Protein AF-A0A6G6JXR8-F1 (afdb_monomer)

Radius of gyration: 21.3 Å; Cα contacts (8 Å, |Δi|>4): 130; chains: 1; bounding box: 44×33×62 Å

pLDDT: mean 72.02, std 13.19, range [33.56, 89.06]

Secondary structure (DSSP, 8-state):
-HHHHHHHTT----HHHHHHHHHHHHHHHHHHHHHHHHT-TT--HHHHHHHHTTTS-HHHHHHHHHHHHHHHHHHHHHHHHHTT------SS--HHHHHHHHHHHHHHHHHHHHHHHHHHH-GGGGS-EE-TTS-EE-TT-SB-TTT--B---------

Solvent-accessible surface area (backbone atoms only — not comparable to full-atom values): 9378 Å² total; per-residue (Å²): 122,69,71,64,58,43,65,75,66,73,57,86,65,85,51,69,61,58,54,51,53,54,54,57,54,41,56,68,52,44,51,60,33,52,52,56,59,70,47,39,64,80,59,56,82,88,44,42,64,55,59,36,42,62,48,42,56,70,69,58,56,51,47,50,52,52,46,50,52,50,32,52,52,38,45,52,50,44,50,63,60,50,76,74,55,79,83,74,92,54,102,65,78,55,72,61,54,56,51,36,54,53,42,50,53,50,43,54,52,50,51,29,50,40,36,50,50,8,46,74,70,34,50,69,59,51,44,84,37,62,47,99,89,67,48,80,30,42,59,85,51,57,46,33,89,85,77,62,51,67,55,78,77,78,79,73,88,78,134

Foldseek 3Di:
DVVVVVVVVPDDDPLPVVLVVLVVVLVVLVVVLVVQLVLQPPDDPVCSLVLLQVLPDPVLVVVLVVLVVVLVVLVVVCCVVVVPDDDPPDVDDDPSVSVSSVSVSVSSVSSSCSSVSSCVRPVLQSDFDADPVGDTAHSPDQARPPPRHGPPPPDPPDD

Sequence (159 aa):
MTAHGMALAGLALPSGKFVWALHIGIFVVWLPTVIALNSMPHVNRNDIWKVAFAGCPTWMRRGFYILCGYAVLNFVFVFATTAGERKRSTGDAPPSVVRGFSGHWMIFYAAAFCTLYSRVRAPHLYVERRCPLGHTAAPTARFCSECGHEFSMAHSEGE

Structure (mmCIF, N/CA/C/O backbone):
data_AF-A0A6G6JXR8-F1
#
_entry.id   AF-A0A6G6JXR8-F1
#
loop_
_atom_site.group_PDB
_atom_site.id
_atom_site.type_symbol
_atom_site.label_atom_id
_atom_site.label_alt_id
_atom_site.label_comp_id
_atom_site.label_asym_id
_atom_site.label_entity_id
_atom_site.label_seq_id
_atom_site.pdbx_PDB_ins_code
_atom_site.Cartn_x
_atom_site.Cartn_y
_atom_site.Cartn_z
_atom_site.occupancy
_atom_site.B_iso_or_equiv
_atom_site.auth_seq_id
_atom_site.auth_comp_id
_atom_site.auth_asym_id
_atom_site.auth_atom_id
_atom_site.pdbx_PDB_model_num
ATOM 1 N N . MET A 1 1 ? 9.761 -18.373 -10.477 1.00 46.06 1 MET A N 1
ATOM 2 C CA . MET A 1 1 ? 11.219 -18.599 -10.319 1.00 46.06 1 MET A CA 1
ATOM 3 C C . MET A 1 1 ? 11.985 -18.653 -11.646 1.00 46.06 1 MET A C 1
ATOM 5 O O . MET A 1 1 ? 13.149 -18.287 -11.656 1.00 46.06 1 MET A O 1
ATOM 9 N N . THR A 1 2 ? 11.360 -18.994 -12.776 1.00 50.50 2 THR A N 1
ATOM 10 C CA . THR A 1 2 ? 12.000 -19.039 -14.109 1.00 50.50 2 THR A CA 1
ATOM 11 C C . THR A 1 2 ? 12.315 -17.664 -14.726 1.00 50.50 2 THR A C 1
ATOM 13 O O . THR A 1 2 ? 13.333 -17.512 -15.395 1.00 50.50 2 THR A O 1
ATOM 16 N N . ALA A 1 3 ? 11.512 -16.631 -14.444 1.00 49.12 3 ALA A N 1
ATOM 17 C CA . ALA A 1 3 ? 11.698 -15.287 -15.012 1.00 49.12 3 ALA A CA 1
ATOM 18 C C . ALA A 1 3 ? 12.979 -14.566 -14.535 1.00 49.12 3 ALA A C 1
ATOM 20 O O . ALA A 1 3 ? 13.577 -13.806 -15.292 1.00 49.12 3 ALA A O 1
ATOM 21 N N . HIS A 1 4 ? 13.437 -14.829 -13.306 1.00 42.19 4 HIS A N 1
ATOM 22 C CA . HIS A 1 4 ? 14.664 -14.221 -12.775 1.00 42.19 4 HIS A CA 1
ATOM 23 C C . HIS A 1 4 ? 15.934 -14.872 -13.339 1.00 42.19 4 HIS A C 1
ATOM 25 O O . HIS A 1 4 ? 16.924 -14.177 -13.551 1.00 42.19 4 HIS A O 1
ATOM 31 N N . GLY A 1 5 ? 15.891 -16.175 -13.649 1.00 55.94 5 GLY A N 1
ATOM 32 C CA . GLY A 1 5 ? 17.007 -16.883 -14.286 1.00 55.94 5 GLY A CA 1
ATOM 33 C C . GLY A 1 5 ? 17.238 -16.432 -15.729 1.00 55.94 5 GLY A C 1
ATOM 34 O O . GLY A 1 5 ? 18.372 -16.203 -16.135 1.00 55.94 5 GLY A O 1
ATOM 35 N N . MET A 1 6 ? 16.160 -16.201 -16.483 1.00 53.75 6 MET A N 1
ATOM 36 C CA . MET A 1 6 ? 16.256 -15.701 -17.861 1.00 53.75 6 MET A CA 1
ATOM 37 C C . MET A 1 6 ? 16.737 -14.243 -17.934 1.00 53.75 6 MET A C 1
ATOM 39 O O . MET A 1 6 ? 17.452 -13.886 -18.865 1.00 53.75 6 MET A O 1
ATOM 43 N N . ALA A 1 7 ? 16.425 -13.419 -16.925 1.00 51.00 7 ALA A N 1
ATOM 44 C CA . ALA A 1 7 ? 16.905 -12.037 -16.838 1.00 51.00 7 ALA A CA 1
ATOM 45 C C . ALA A 1 7 ? 18.421 -11.928 -16.569 1.00 51.00 7 ALA A C 1
ATOM 47 O O . ALA A 1 7 ? 19.045 -10.960 -16.996 1.00 51.00 7 ALA A O 1
ATOM 48 N N . LEU A 1 8 ? 19.018 -12.918 -15.897 1.00 54.59 8 LEU A N 1
ATOM 49 C CA . LEU A 1 8 ? 20.470 -13.008 -15.683 1.00 54.59 8 LEU A CA 1
ATOM 50 C C . LEU A 1 8 ? 21.223 -13.488 -16.934 1.00 54.59 8 LEU A C 1
ATOM 52 O O . LEU A 1 8 ? 22.392 -13.158 -17.103 1.00 54.59 8 LEU A O 1
ATOM 56 N N . ALA A 1 9 ? 20.546 -14.215 -17.825 1.00 58.47 9 ALA A N 1
ATOM 57 C CA . ALA A 1 9 ? 21.120 -14.760 -19.054 1.00 58.47 9 ALA A CA 1
ATOM 58 C C . ALA A 1 9 ? 21.112 -13.781 -20.247 1.00 58.47 9 ALA A C 1
ATOM 60 O O . ALA A 1 9 ? 21.580 -14.137 -21.324 1.00 58.47 9 ALA A O 1
ATOM 61 N N . GLY A 1 10 ? 20.559 -12.568 -20.097 1.00 48.69 10 GLY A N 1
ATOM 62 C CA . GLY A 1 10 ? 20.533 -11.558 -21.167 1.00 48.69 10 GLY A CA 1
ATOM 63 C C . GLY A 1 10 ? 19.702 -11.943 -22.400 1.00 48.69 10 GLY A C 1
ATOM 64 O O . GLY A 1 10 ? 19.793 -11.283 -23.433 1.00 48.69 10 GLY A O 1
ATOM 65 N N . LEU A 1 11 ? 18.888 -12.998 -22.308 1.00 51.97 11 LEU A N 1
ATOM 66 C CA . LEU A 1 11 ? 18.046 -13.463 -23.405 1.00 51.97 11 LEU A CA 1
ATOM 67 C C . LEU A 1 11 ? 16.824 -12.550 -23.536 1.00 51.97 11 LEU A C 1
ATOM 69 O O . LEU A 1 11 ? 16.099 -12.316 -22.566 1.00 51.97 11 LEU A O 1
ATOM 73 N N . ALA A 1 12 ? 16.601 -12.035 -24.748 1.00 45.34 12 ALA A N 1
ATOM 74 C CA . ALA A 1 12 ? 15.458 -11.199 -25.084 1.00 45.34 12 ALA A CA 1
ATOM 75 C C . ALA A 1 12 ? 14.159 -11.984 -24.859 1.00 45.34 12 ALA A C 1
ATOM 77 O O . ALA A 1 12 ? 13.734 -12.794 -25.680 1.00 45.34 12 ALA A O 1
ATOM 78 N N . LEU A 1 13 ? 13.531 -11.763 -23.707 1.00 52.94 13 LEU A N 1
ATOM 79 C CA . LEU A 1 13 ? 12.183 -12.248 -23.468 1.00 52.94 13 LEU A CA 1
ATOM 80 C C . LEU A 1 13 ? 11.242 -11.501 -24.427 1.00 52.94 13 LEU A C 1
ATOM 82 O O . LEU A 1 13 ? 11.341 -10.270 -24.501 1.00 52.94 13 LEU A O 1
ATOM 86 N N . PRO A 1 14 ? 10.307 -12.192 -25.109 1.00 57.31 14 PRO A N 1
ATOM 87 C CA . PRO A 1 14 ? 9.206 -11.566 -25.841 1.00 57.31 14 PRO A CA 1
ATOM 88 C C . PRO A 1 14 ? 8.270 -10.913 -24.813 1.00 57.31 14 PRO A C 1
ATOM 90 O O . PRO A 1 14 ? 7.243 -11.446 -24.393 1.00 57.31 14 PRO A O 1
ATOM 93 N N . SER A 1 15 ? 8.719 -9.777 -24.298 1.00 55.28 15 SER A N 1
ATOM 94 C CA . SER A 1 15 ? 8.369 -9.245 -22.983 1.00 55.28 15 SER A CA 1
ATOM 95 C C . SER A 1 15 ? 7.095 -8.405 -22.990 1.00 55.28 15 SER A C 1
ATOM 97 O O . SER A 1 15 ? 6.526 -8.155 -21.930 1.00 55.28 15 SER A O 1
ATOM 99 N N . GLY A 1 16 ? 6.569 -8.053 -24.167 1.00 58.28 16 GLY A N 1
ATOM 100 C CA . GLY A 1 16 ? 5.329 -7.283 -24.288 1.00 58.28 16 GLY A CA 1
ATOM 101 C C . GLY A 1 16 ? 4.098 -8.003 -23.721 1.00 58.28 16 GLY A C 1
ATOM 102 O O . GLY A 1 16 ? 3.301 -7.395 -23.008 1.00 58.28 16 GLY A O 1
ATOM 103 N N . LYS A 1 17 ? 3.956 -9.316 -23.966 1.00 61.66 17 LYS A N 1
ATOM 104 C CA . LYS A 1 17 ? 2.781 -10.091 -23.513 1.00 61.66 17 LYS A CA 1
ATOM 105 C C . LYS A 1 17 ? 2.768 -10.320 -22.000 1.00 61.66 17 LYS A C 1
ATOM 107 O O . LYS A 1 17 ? 1.712 -10.247 -21.379 1.00 61.66 17 LYS A O 1
ATOM 112 N N . PHE A 1 18 ? 3.935 -10.555 -21.399 1.00 63.50 18 PHE A N 1
ATOM 113 C CA . PHE A 1 18 ? 4.056 -10.732 -19.949 1.00 63.50 18 PHE A CA 1
ATOM 114 C C . PHE A 1 18 ? 3.753 -9.444 -19.188 1.00 63.50 18 PHE A C 1
ATOM 116 O O . PHE A 1 18 ? 3.052 -9.490 -18.182 1.00 63.50 18 PHE A O 1
ATOM 123 N N . VAL A 1 19 ? 4.215 -8.294 -19.690 1.00 65.31 19 VAL A N 1
ATOM 124 C CA . VAL A 1 19 ? 3.886 -6.992 -19.095 1.00 65.31 19 VAL A CA 1
ATOM 125 C C . VAL A 1 19 ? 2.376 -6.753 -19.134 1.00 65.31 19 VAL A C 1
ATOM 127 O O . VAL A 1 19 ? 1.807 -6.351 -18.122 1.00 65.31 19 VAL A O 1
ATOM 130 N N . TRP A 1 20 ? 1.710 -7.069 -20.246 1.00 66.62 20 TRP A N 1
ATOM 131 C CA . TRP A 1 20 ? 0.253 -6.944 -20.373 1.00 66.62 20 TRP A CA 1
ATOM 132 C C . TRP A 1 20 ? -0.529 -7.883 -19.444 1.00 66.62 20 TRP A C 1
AT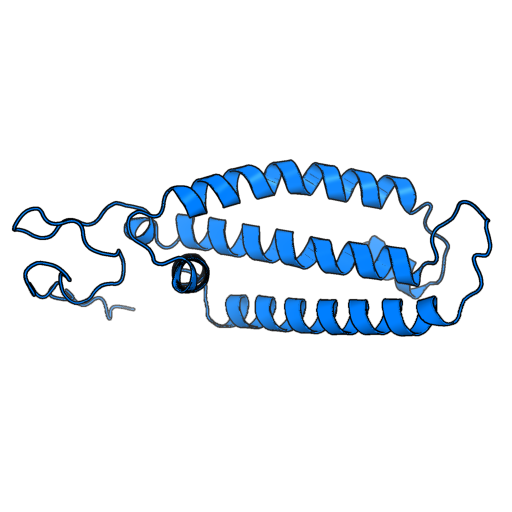OM 134 O O . TRP A 1 20 ? -1.481 -7.454 -18.796 1.00 66.62 20 TRP A O 1
ATOM 144 N N . ALA A 1 21 ? -0.105 -9.141 -19.308 1.00 69.50 21 ALA A N 1
ATOM 145 C CA . ALA A 1 21 ? -0.710 -10.065 -18.347 1.00 69.50 21 ALA A CA 1
ATOM 146 C C . ALA A 1 21 ? -0.560 -9.558 -16.900 1.00 69.50 21 ALA A C 1
ATOM 148 O O . ALA A 1 21 ? -1.489 -9.648 -16.099 1.00 69.50 21 ALA A O 1
ATOM 149 N N . LEU A 1 22 ? 0.593 -8.962 -16.584 1.00 70.19 22 LEU A N 1
ATOM 150 C CA . LEU A 1 22 ? 0.886 -8.390 -15.273 1.00 70.19 22 LEU A CA 1
ATOM 151 C C . LEU A 1 22 ? 0.077 -7.110 -14.993 1.00 70.19 22 LEU A C 1
ATOM 153 O O . LEU A 1 22 ? -0.265 -6.862 -13.837 1.00 70.19 22 LEU A O 1
ATOM 157 N N . HIS A 1 23 ? -0.289 -6.349 -16.033 1.00 72.00 23 HIS A N 1
ATOM 158 C CA . HIS A 1 23 ? -1.258 -5.252 -15.926 1.00 72.00 23 HIS A CA 1
ATOM 159 C C . HIS A 1 23 ? -2.661 -5.780 -15.610 1.00 72.00 23 HIS A C 1
ATOM 161 O O . HIS A 1 23 ? -3.314 -5.273 -14.708 1.00 72.00 23 HIS A O 1
ATOM 167 N N . ILE A 1 24 ? -3.138 -6.817 -16.302 1.00 77.94 24 ILE A N 1
ATOM 168 C CA . ILE A 1 24 ? -4.479 -7.371 -16.041 1.00 77.94 24 ILE A CA 1
ATOM 169 C C . ILE A 1 24 ? -4.562 -7.941 -14.619 1.00 77.94 24 ILE A C 1
ATOM 171 O O . ILE A 1 24 ? -5.522 -7.669 -13.896 1.00 77.94 24 ILE A O 1
ATOM 175 N N . GLY A 1 25 ? -3.528 -8.671 -14.190 1.00 76.44 25 GLY A N 1
ATOM 176 C CA . GLY A 1 25 ? -3.454 -9.242 -12.845 1.00 76.44 25 GLY A CA 1
ATOM 177 C C . GLY A 1 25 ? -3.549 -8.194 -11.738 1.00 76.44 25 GLY A C 1
ATOM 178 O O . GLY A 1 25 ? -4.097 -8.482 -10.670 1.00 76.44 25 GLY A O 1
ATOM 179 N N . ILE A 1 26 ? -3.097 -6.960 -11.994 1.00 80.25 26 ILE A N 1
ATOM 180 C CA . ILE A 1 26 ? -3.152 -5.942 -10.960 1.00 80.25 26 ILE A CA 1
ATOM 181 C C . ILE A 1 26 ? -4.563 -5.448 -10.722 1.00 80.25 26 ILE A C 1
ATOM 183 O O . ILE A 1 26 ? -4.933 -5.259 -9.575 1.00 80.25 26 ILE A O 1
ATOM 187 N N . PHE A 1 27 ? -5.385 -5.306 -11.758 1.00 81.12 27 PHE A N 1
ATOM 188 C CA . PHE A 1 27 ? -6.755 -4.831 -11.585 1.00 81.12 27 PHE A CA 1
ATOM 189 C C . PHE A 1 27 ? -7.574 -5.787 -10.714 1.00 81.12 27 PHE A C 1
ATOM 191 O O . PHE A 1 27 ? -8.357 -5.336 -9.880 1.00 81.12 27 PHE A O 1
ATOM 198 N N . VAL A 1 28 ? -7.321 -7.094 -10.837 1.00 85.00 28 VAL A N 1
ATOM 199 C CA . VAL A 1 28 ? -7.974 -8.131 -10.025 1.00 85.00 28 VAL A CA 1
ATOM 200 C C . VAL A 1 28 ? -7.635 -7.984 -8.543 1.00 85.00 28 VAL A C 1
ATOM 202 O O . VAL A 1 28 ? -8.514 -8.110 -7.695 1.00 85.00 28 VAL A O 1
ATOM 205 N N . VAL A 1 29 ? -6.371 -7.708 -8.221 1.00 83.25 29 VAL A N 1
ATOM 206 C CA . VAL A 1 29 ? -5.892 -7.621 -6.833 1.00 83.25 29 VAL A CA 1
ATOM 207 C C . VAL A 1 29 ? -6.079 -6.215 -6.252 1.00 83.25 29 VAL A C 1
ATOM 209 O O . VAL A 1 29 ? -6.309 -6.055 -5.057 1.00 83.25 29 VAL A O 1
ATOM 212 N N . TRP A 1 30 ? -6.040 -5.185 -7.090 1.00 83.50 30 TRP A N 1
ATOM 213 C CA . TRP A 1 30 ? -6.154 -3.789 -6.686 1.00 83.50 30 TRP A CA 1
ATOM 214 C C . TRP A 1 30 ? -7.588 -3.401 -6.336 1.00 83.50 30 TRP A C 1
ATOM 216 O O . TRP A 1 30 ? -7.801 -2.643 -5.393 1.00 83.50 30 TRP A O 1
ATOM 226 N N . LEU A 1 31 ? -8.582 -3.955 -7.036 1.00 85.19 31 LEU A N 1
ATOM 227 C CA . LEU A 1 31 ? -9.992 -3.710 -6.737 1.00 85.19 31 LEU A CA 1
ATOM 228 C C . LEU A 1 31 ? -10.359 -4.045 -5.271 1.00 85.19 31 LEU A C 1
ATOM 230 O O . LEU A 1 31 ? -10.848 -3.151 -4.574 1.00 85.19 31 LEU A O 1
ATOM 234 N N . PRO A 1 32 ? -10.081 -5.254 -4.734 1.00 82.81 32 PRO A N 1
ATOM 235 C CA . PRO A 1 32 ? -10.356 -5.557 -3.331 1.00 82.81 32 PRO A CA 1
ATOM 236 C C . PRO A 1 32 ? -9.488 -4.737 -2.368 1.00 82.81 32 PRO A C 1
ATOM 238 O O . PRO A 1 32 ? -9.948 -4.417 -1.273 1.00 82.81 32 PRO A O 1
ATOM 241 N N . THR A 1 33 ? -8.272 -4.337 -2.757 1.00 84.50 33 THR A N 1
ATOM 242 C CA . THR A 1 33 ? -7.450 -3.417 -1.955 1.00 84.50 33 THR A CA 1
ATOM 243 C C . THR A 1 33 ? -8.112 -2.053 -1.809 1.00 84.50 33 THR A C 1
ATOM 245 O O . THR A 1 33 ? -8.237 -1.563 -0.690 1.00 84.50 33 THR A O 1
ATOM 248 N N . VAL A 1 34 ? -8.589 -1.453 -2.902 1.00 84.50 34 VAL A N 1
ATOM 249 C CA . VAL A 1 34 ? -9.269 -0.148 -2.864 1.00 84.50 34 VAL A CA 1
ATOM 250 C C . VAL A 1 34 ? -10.553 -0.231 -2.046 1.00 84.50 34 VAL A C 1
ATOM 252 O O . VAL A 1 34 ? -10.797 0.641 -1.214 1.00 84.50 34 VAL A O 1
ATOM 255 N N . ILE A 1 35 ? -11.336 -1.301 -2.211 1.00 85.00 35 ILE A N 1
ATOM 256 C CA . ILE A 1 35 ? -12.535 -1.531 -1.394 1.00 85.00 35 ILE A CA 1
ATOM 257 C C . ILE A 1 35 ? -12.156 -1.636 0.088 1.00 85.00 35 ILE A C 1
ATOM 259 O O . ILE A 1 35 ? -12.800 -1.008 0.928 1.00 85.00 35 ILE A O 1
ATOM 263 N N . ALA A 1 36 ? -11.095 -2.374 0.427 1.00 82.00 36 ALA A N 1
ATOM 264 C CA . ALA A 1 36 ? -10.638 -2.510 1.805 1.00 82.00 36 ALA A CA 1
ATOM 265 C C . ALA A 1 36 ? -10.174 -1.181 2.417 1.00 82.00 36 ALA A C 1
ATOM 267 O O . ALA A 1 36 ? -10.500 -0.919 3.572 1.00 82.00 36 ALA A O 1
ATOM 268 N N . LEU A 1 37 ? -9.470 -0.341 1.653 1.00 81.56 37 LEU A N 1
ATOM 269 C CA . LEU A 1 37 ? -9.057 0.997 2.091 1.00 81.56 37 LEU A CA 1
ATOM 270 C C . LEU A 1 37 ? -10.257 1.937 2.265 1.00 81.56 37 LEU A C 1
ATOM 272 O O . LEU A 1 37 ? -10.323 2.663 3.250 1.00 81.56 37 LEU A O 1
ATOM 276 N N . ASN A 1 38 ? -11.229 1.895 1.349 1.00 80.75 38 ASN A N 1
ATOM 277 C CA . ASN A 1 38 ? -12.440 2.718 1.427 1.00 80.75 38 ASN A CA 1
ATOM 278 C C . ASN A 1 38 ? -13.416 2.246 2.519 1.00 80.75 38 ASN A C 1
ATOM 280 O O . ASN A 1 38 ? -14.263 3.005 2.973 1.00 80.75 38 ASN A O 1
ATOM 284 N N . SER A 1 39 ? -13.286 0.993 2.961 1.00 75.31 39 SER A N 1
ATOM 285 C CA . SER A 1 39 ? -14.050 0.457 4.091 1.00 75.31 39 SER A CA 1
ATOM 286 C C . SER A 1 39 ? -13.539 0.956 5.446 1.00 75.31 39 SER A C 1
ATOM 288 O O . SER A 1 39 ? -14.092 0.534 6.450 1.00 75.31 39 SER A O 1
ATOM 290 N N . MET A 1 40 ? -12.473 1.767 5.512 1.00 73.88 40 MET A N 1
ATOM 291 C CA . MET A 1 40 ? -11.949 2.304 6.773 1.00 73.88 40 MET A CA 1
ATOM 292 C C . MET A 1 40 ? -12.663 3.617 7.128 1.00 73.88 40 MET A C 1
ATOM 294 O O . MET A 1 40 ? -12.354 4.659 6.541 1.00 73.88 40 MET A O 1
ATOM 298 N N . PRO A 1 41 ? -13.605 3.611 8.084 1.00 68.19 41 PRO A N 1
ATOM 299 C CA . PRO A 1 41 ? -14.318 4.819 8.463 1.00 68.19 41 PRO A CA 1
ATOM 300 C C . PRO A 1 41 ? -13.409 5.736 9.296 1.00 68.19 41 PRO A C 1
ATOM 302 O O . PRO A 1 41 ? -12.663 5.276 10.160 1.00 68.19 41 PRO A O 1
ATOM 305 N N . HIS A 1 42 ? -13.501 7.048 9.060 1.00 68.19 42 HIS A N 1
ATOM 306 C CA . HIS A 1 42 ? -12.896 8.097 9.898 1.00 68.19 42 HIS A CA 1
ATOM 307 C C . HIS A 1 42 ? -11.359 8.053 10.043 1.00 68.19 42 HIS A C 1
ATOM 309 O O . HIS A 1 42 ? -10.807 8.558 11.021 1.00 68.19 42 HIS A O 1
ATOM 315 N N . VAL A 1 43 ? -10.644 7.494 9.061 1.00 72.94 43 VAL A N 1
ATOM 316 C CA . VAL A 1 43 ? -9.175 7.553 9.008 1.00 72.94 43 VAL A CA 1
ATOM 317 C C . VAL A 1 43 ? -8.732 8.735 8.146 1.00 72.94 43 VAL A C 1
ATOM 319 O O . VAL A 1 43 ? -9.162 8.889 7.003 1.00 72.94 43 VAL A O 1
ATOM 322 N N . ASN A 1 44 ? -7.843 9.575 8.679 1.00 76.19 44 ASN A N 1
ATOM 323 C CA . ASN A 1 44 ? -7.267 10.680 7.917 1.00 76.19 44 ASN A CA 1
ATOM 324 C C . ASN A 1 44 ? -6.433 10.138 6.742 1.00 76.19 44 ASN A C 1
ATOM 326 O O . ASN A 1 44 ? -5.721 9.146 6.898 1.00 76.19 44 ASN A O 1
ATOM 330 N N . ARG A 1 45 ? -6.457 10.796 5.573 1.00 72.94 45 ARG A N 1
ATOM 331 C CA . ARG A 1 45 ? -5.798 10.302 4.343 1.00 72.94 45 ARG A CA 1
ATOM 332 C C . ARG A 1 45 ? -4.313 9.981 4.533 1.00 72.94 45 ARG A C 1
ATOM 334 O O . ARG A 1 45 ? -3.814 9.018 3.956 1.00 72.94 45 ARG A O 1
ATOM 341 N N . ASN A 1 46 ? -3.632 10.752 5.379 1.00 74.50 46 ASN A N 1
ATOM 342 C CA . ASN A 1 46 ? -2.212 10.571 5.692 1.00 74.50 46 ASN A CA 1
ATOM 343 C C . ASN A 1 46 ? -1.933 9.339 6.568 1.00 74.50 46 ASN A C 1
ATOM 345 O O . ASN A 1 46 ? -0.817 8.819 6.573 1.00 74.50 46 ASN A O 1
ATOM 349 N N . ASP A 1 47 ? -2.943 8.854 7.287 1.00 79.56 47 ASP A N 1
ATOM 350 C CA . ASP A 1 47 ? -2.837 7.718 8.197 1.00 79.56 47 ASP A CA 1
ATOM 351 C C . ASP A 1 47 ? -3.458 6.439 7.624 1.00 79.56 47 ASP A C 1
ATOM 353 O O . ASP A 1 47 ? -3.183 5.365 8.154 1.00 79.56 47 ASP A O 1
ATOM 357 N N . ILE A 1 48 ? -4.192 6.507 6.502 1.00 81.06 48 ILE A N 1
ATOM 358 C CA . ILE A 1 48 ? -4.757 5.328 5.816 1.00 81.06 48 ILE A CA 1
ATOM 359 C C . ILE A 1 48 ? -3.681 4.268 5.588 1.00 81.06 48 ILE A C 1
ATOM 361 O O . ILE A 1 48 ? -3.881 3.110 5.931 1.00 81.06 48 ILE A O 1
ATOM 365 N N . TRP A 1 49 ? -2.507 4.651 5.082 1.00 78.38 49 TRP A N 1
ATOM 366 C CA . TRP A 1 49 ? -1.407 3.708 4.859 1.00 78.38 49 TRP A CA 1
ATOM 367 C C . TRP A 1 49 ? -0.811 3.155 6.157 1.00 78.38 49 TRP A C 1
ATOM 369 O O . TRP A 1 49 ? -0.378 2.004 6.197 1.00 78.38 49 TRP A O 1
ATOM 379 N N . LYS A 1 50 ? -0.814 3.939 7.241 1.00 78.69 50 LYS A N 1
ATOM 380 C CA . LYS A 1 50 ? -0.350 3.466 8.551 1.00 78.69 50 LYS A CA 1
ATOM 381 C C . LYS A 1 50 ? -1.317 2.437 9.130 1.00 78.69 50 LYS A C 1
ATOM 383 O O . LYS A 1 50 ? -0.858 1.406 9.608 1.00 78.69 50 LYS A O 1
ATOM 388 N N . VAL A 1 51 ? -2.624 2.691 9.039 1.00 77.56 51 VAL A N 1
ATOM 389 C CA . VAL A 1 51 ? -3.685 1.777 9.495 1.00 77.56 51 VAL A CA 1
ATOM 390 C C . VAL A 1 51 ? -3.741 0.533 8.606 1.00 77.56 51 VAL A C 1
ATOM 392 O O . VAL A 1 51 ? -3.755 -0.586 9.115 1.00 77.56 51 VAL A O 1
ATOM 395 N N . ALA A 1 52 ? -3.642 0.702 7.285 1.00 80.19 52 ALA A N 1
ATOM 396 C CA . ALA A 1 52 ? -3.574 -0.395 6.322 1.00 80.19 52 ALA A CA 1
ATOM 397 C C . ALA A 1 52 ? -2.429 -1.362 6.635 1.00 80.19 52 ALA A C 1
ATOM 399 O O . ALA A 1 52 ? -2.588 -2.564 6.457 1.00 80.19 52 ALA A O 1
ATOM 400 N N . PHE A 1 53 ? -1.295 -0.867 7.138 1.00 81.25 53 PHE A N 1
ATOM 401 C CA . PHE A 1 53 ? -0.140 -1.689 7.506 1.00 81.25 53 PHE A CA 1
ATOM 402 C C . PHE A 1 53 ? -0.014 -1.962 9.010 1.00 81.25 53 PHE A C 1
ATOM 404 O O . PHE A 1 53 ? 0.977 -2.562 9.425 1.00 81.25 53 PHE A O 1
ATOM 411 N N . ALA A 1 54 ? -0.982 -1.552 9.834 1.00 78.19 54 ALA A N 1
ATOM 412 C CA . ALA A 1 54 ? -0.914 -1.731 11.284 1.00 78.19 54 ALA A CA 1
ATOM 413 C C . ALA A 1 54 ? -1.017 -3.208 11.697 1.00 78.19 54 ALA A C 1
ATOM 415 O O . ALA A 1 54 ? -0.352 -3.618 12.643 1.00 78.19 54 ALA A O 1
ATOM 416 N N . GLY A 1 55 ? -1.771 -4.023 10.951 1.00 75.12 55 GLY A N 1
ATOM 417 C CA . GLY A 1 55 ? -1.841 -5.475 11.145 1.00 75.12 55 GLY A CA 1
ATOM 418 C C . GLY A 1 55 ? -0.653 -6.255 10.566 1.00 75.12 55 GLY A C 1
ATOM 419 O O . GLY A 1 55 ? -0.593 -7.476 10.714 1.00 75.12 55 GLY A O 1
ATOM 420 N N . CYS A 1 56 ? 0.293 -5.591 9.893 1.00 80.19 56 CYS A N 1
ATOM 421 C CA . CYS A 1 56 ? 1.433 -6.248 9.255 1.00 80.19 56 CYS A CA 1
ATOM 422 C C . CYS A 1 56 ? 2.649 -6.312 10.190 1.00 80.19 56 CYS A C 1
ATOM 424 O O . CYS A 1 56 ? 2.971 -5.327 10.861 1.00 80.19 56 CYS A O 1
ATOM 426 N N . PRO A 1 57 ? 3.401 -7.427 10.190 1.00 81.88 57 PRO A N 1
ATOM 427 C CA . PRO A 1 57 ? 4.631 -7.525 10.961 1.00 81.88 57 PRO A CA 1
ATOM 428 C C . PRO A 1 57 ? 5.690 -6.537 10.449 1.00 81.88 57 PRO A C 1
ATOM 430 O O . PRO A 1 57 ? 5.737 -6.165 9.272 1.00 81.88 57 PRO A O 1
ATOM 433 N N . THR A 1 58 ? 6.585 -6.122 11.346 1.00 79.94 58 THR A N 1
ATOM 434 C CA . THR A 1 58 ? 7.614 -5.100 11.080 1.00 79.94 58 THR A CA 1
ATOM 435 C C . THR A 1 58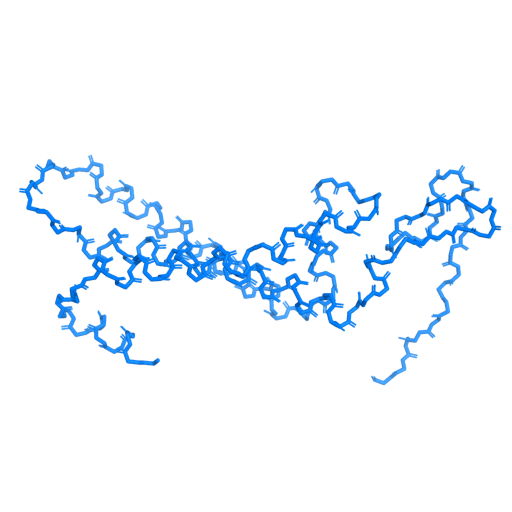 ? 8.506 -5.439 9.884 1.00 79.94 58 THR A C 1
ATOM 437 O O . THR A 1 58 ? 8.870 -4.531 9.133 1.00 79.94 58 THR A O 1
ATOM 440 N N . TRP A 1 59 ? 8.819 -6.722 9.668 1.00 80.00 59 TRP A N 1
ATOM 441 C CA . TRP A 1 59 ? 9.627 -7.188 8.536 1.00 80.00 59 TRP A CA 1
ATOM 442 C C . TRP A 1 59 ? 8.947 -6.932 7.187 1.00 80.00 59 TRP A C 1
ATOM 444 O O . TRP A 1 59 ? 9.603 -6.520 6.235 1.00 80.00 59 TRP A O 1
ATOM 454 N N . MET A 1 60 ? 7.627 -7.086 7.120 1.00 79.75 60 MET A N 1
ATOM 455 C CA . MET A 1 60 ? 6.847 -6.931 5.894 1.00 79.75 60 MET A CA 1
ATOM 456 C C . MET A 1 60 ? 6.695 -5.457 5.521 1.00 79.75 60 MET A C 1
ATOM 458 O O . MET A 1 60 ? 6.894 -5.070 4.370 1.00 79.75 60 MET A O 1
ATOM 462 N N . ARG A 1 61 ? 6.474 -4.605 6.529 1.00 79.38 61 ARG A N 1
ATOM 463 C CA . ARG A 1 61 ? 6.487 -3.148 6.369 1.00 79.38 61 ARG A CA 1
ATOM 464 C C . ARG A 1 61 ? 7.859 -2.634 5.914 1.00 79.38 61 ARG A C 1
ATOM 466 O O . ARG A 1 61 ? 7.931 -1.812 5.008 1.00 79.38 61 ARG A O 1
ATOM 473 N N . ARG A 1 62 ? 8.956 -3.139 6.495 1.00 82.62 62 ARG A N 1
ATOM 474 C CA . ARG A 1 62 ? 10.323 -2.822 6.033 1.00 82.62 62 ARG A CA 1
ATOM 475 C C . ARG A 1 62 ? 10.563 -3.303 4.602 1.00 82.62 62 ARG A C 1
ATOM 477 O O . ARG A 1 62 ? 11.111 -2.546 3.809 1.00 82.62 62 ARG A O 1
ATOM 484 N N . GLY A 1 63 ? 10.104 -4.509 4.262 1.00 82.75 63 GLY A N 1
ATOM 485 C CA . GLY A 1 63 ? 10.169 -5.052 2.905 1.00 82.75 63 GLY A CA 1
ATOM 486 C C . GLY A 1 63 ? 9.499 -4.135 1.882 1.00 82.75 63 GLY A C 1
ATOM 487 O O . GLY A 1 63 ? 10.111 -3.807 0.870 1.00 82.75 63 GLY A O 1
ATOM 488 N N . PHE A 1 64 ? 8.302 -3.627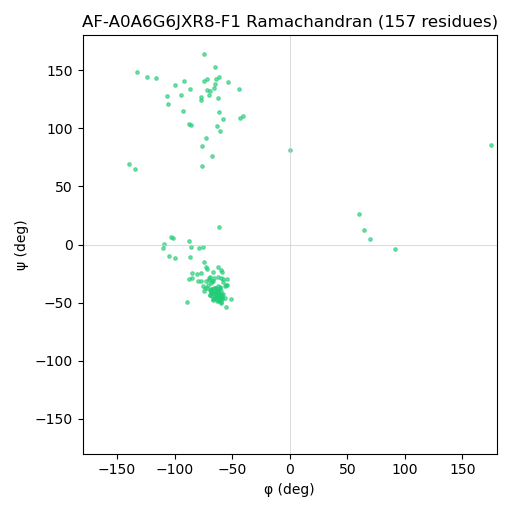 2.184 1.00 82.50 64 PHE A N 1
ATOM 489 C CA . PHE A 1 64 ? 7.624 -2.644 1.337 1.00 82.50 64 PHE A CA 1
ATOM 490 C C . PHE A 1 64 ? 8.455 -1.366 1.131 1.00 82.50 64 PHE A C 1
ATOM 492 O O . PHE A 1 64 ? 8.625 -0.928 -0.004 1.00 82.50 64 PHE A O 1
ATOM 499 N N . TYR A 1 65 ? 9.037 -0.795 2.193 1.00 81.75 65 TYR A N 1
ATOM 500 C CA . TYR A 1 65 ? 9.893 0.393 2.063 1.00 81.75 65 TYR A CA 1
ATOM 501 C C . TYR A 1 65 ? 11.147 0.137 1.219 1.00 81.75 65 TYR A C 1
ATOM 503 O O . TYR A 1 65 ? 11.513 0.985 0.405 1.00 81.75 65 TYR A O 1
ATOM 511 N N . ILE A 1 66 ? 11.775 -1.032 1.368 1.00 84.25 66 ILE A N 1
ATOM 512 C CA . ILE A 1 66 ? 12.927 -1.437 0.549 1.00 84.25 66 ILE A CA 1
ATOM 513 C C . ILE A 1 66 ? 12.515 -1.560 -0.923 1.00 84.25 66 ILE A C 1
ATOM 515 O O . ILE A 1 66 ? 13.222 -1.062 -1.797 1.00 84.25 66 ILE A O 1
ATOM 519 N N . LEU A 1 67 ? 11.355 -2.162 -1.205 1.00 82.62 67 LEU A N 1
ATOM 520 C CA . LEU A 1 67 ? 10.816 -2.272 -2.563 1.00 82.62 67 LEU A CA 1
ATOM 521 C C . LEU A 1 67 ? 10.498 -0.903 -3.177 1.00 82.62 67 LEU A C 1
ATOM 523 O O . LEU A 1 67 ? 10.831 -0.664 -4.337 1.00 82.62 67 LEU A O 1
ATOM 527 N N . CYS A 1 68 ? 9.918 0.009 -2.395 1.00 81.81 68 CYS A N 1
ATOM 528 C CA . CYS A 1 68 ? 9.692 1.394 -2.802 1.00 81.81 68 CYS A CA 1
ATOM 529 C C . CYS A 1 68 ? 11.001 2.104 -3.152 1.00 81.81 68 CYS A C 1
ATOM 531 O O . CYS A 1 68 ? 11.114 2.669 -4.239 1.00 81.81 68 CYS A O 1
ATOM 533 N N . GLY A 1 69 ? 12.009 2.022 -2.279 1.00 82.38 69 GLY A N 1
ATOM 534 C CA . GLY A 1 69 ? 13.333 2.586 -2.544 1.00 82.38 69 GLY A CA 1
ATOM 535 C C . GLY A 1 69 ? 13.967 1.996 -3.805 1.00 82.38 69 GLY A C 1
ATOM 536 O O . GLY A 1 69 ? 14.452 2.736 -4.659 1.00 82.38 69 GLY A O 1
ATOM 537 N N . TYR A 1 70 ? 13.882 0.674 -3.974 1.00 79.81 70 TYR A N 1
ATOM 538 C CA . TYR A 1 70 ? 14.369 -0.010 -5.169 1.00 79.81 70 TYR A CA 1
ATOM 539 C C . TYR A 1 70 ? 13.687 0.494 -6.444 1.00 79.81 70 TYR A C 1
ATOM 541 O O . TYR A 1 70 ? 14.377 0.780 -7.420 1.00 79.81 70 TYR A O 1
ATOM 549 N N . ALA A 1 71 ? 12.358 0.638 -6.467 1.00 78.69 71 ALA A N 1
ATOM 550 C CA . ALA A 1 71 ? 11.684 1.106 -7.676 1.00 78.69 71 ALA A CA 1
ATOM 551 C C . ALA A 1 71 ? 11.952 2.581 -7.970 1.00 78.69 71 ALA A C 1
ATOM 553 O O . ALA A 1 71 ? 12.068 2.923 -9.141 1.00 78.69 71 ALA A O 1
ATOM 554 N N . VAL A 1 72 ? 12.089 3.439 -6.952 1.00 82.00 72 VAL A N 1
ATOM 555 C CA . VAL A 1 72 ? 12.488 4.843 -7.154 1.00 82.00 72 VAL A CA 1
ATOM 556 C C . VAL A 1 72 ? 13.878 4.907 -7.781 1.00 82.00 72 VAL A C 1
ATOM 558 O O . VAL A 1 72 ? 14.052 5.576 -8.795 1.00 82.00 72 VAL A O 1
ATOM 561 N N . LEU A 1 73 ? 14.846 4.153 -7.251 1.00 81.31 73 LEU A N 1
ATOM 562 C CA . LEU A 1 73 ? 16.187 4.063 -7.838 1.00 81.31 73 LEU A CA 1
ATOM 563 C C . LEU A 1 73 ? 16.144 3.533 -9.274 1.00 81.31 73 LEU A C 1
ATOM 565 O O . LEU A 1 73 ? 16.810 4.073 -10.152 1.00 81.31 73 LEU A O 1
ATOM 569 N N . ASN A 1 74 ? 15.331 2.508 -9.531 1.00 76.56 74 ASN A N 1
ATOM 570 C CA . ASN A 1 74 ? 15.166 1.936 -10.863 1.00 76.56 74 ASN A CA 1
ATOM 571 C C . ASN A 1 74 ? 14.508 2.940 -11.830 1.00 76.56 74 ASN A C 1
ATOM 573 O O . ASN A 1 74 ? 14.915 3.041 -12.982 1.00 76.56 74 ASN A O 1
ATOM 577 N N . PHE A 1 75 ? 13.545 3.738 -11.359 1.00 75.44 75 PHE A N 1
ATOM 578 C CA . PHE A 1 75 ? 12.894 4.786 -12.147 1.00 75.44 75 PHE A CA 1
ATOM 579 C C . PHE A 1 75 ? 13.858 5.928 -12.477 1.00 75.44 75 PHE A C 1
ATOM 581 O O . PHE A 1 75 ? 13.941 6.340 -13.630 1.00 75.44 75 PHE A O 1
ATOM 588 N N . VAL A 1 76 ? 14.644 6.384 -11.496 1.00 80.19 76 VAL A N 1
ATOM 589 C CA . VAL A 1 76 ? 15.702 7.386 -11.700 1.00 80.19 76 VAL A CA 1
ATOM 590 C C . VAL A 1 76 ? 16.755 6.865 -12.678 1.00 80.19 76 VAL A C 1
ATOM 592 O O . VAL A 1 76 ? 17.150 7.591 -13.583 1.00 80.19 76 VAL A O 1
ATOM 595 N N . PHE A 1 77 ? 17.166 5.601 -12.555 1.00 76.00 77 PHE A N 1
ATOM 596 C CA . PHE A 1 77 ? 18.127 4.973 -13.462 1.00 76.00 77 PHE A CA 1
ATOM 597 C C . PHE A 1 77 ? 17.595 4.875 -14.898 1.00 76.00 77 PHE A C 1
ATOM 599 O O . PHE A 1 77 ? 18.295 5.237 -15.843 1.00 76.00 77 PHE A O 1
ATOM 606 N N . VAL A 1 78 ? 16.348 4.433 -15.084 1.00 70.88 78 VAL A N 1
ATOM 607 C CA . VAL A 1 78 ? 15.707 4.388 -16.408 1.00 70.88 78 VAL A CA 1
ATOM 608 C C . VAL A 1 78 ? 15.566 5.796 -16.983 1.00 70.88 78 VAL A C 1
ATOM 610 O O . VAL A 1 78 ? 15.924 6.006 -18.136 1.00 70.88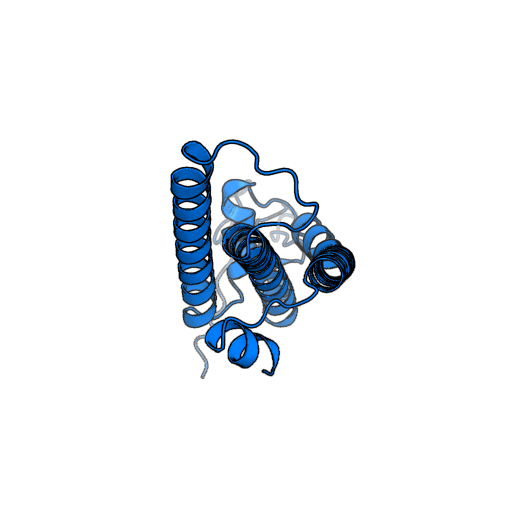 78 VAL A O 1
ATOM 613 N N . PHE A 1 79 ? 15.114 6.777 -16.202 1.00 72.75 79 PHE A N 1
ATOM 614 C CA . PHE A 1 79 ? 14.978 8.160 -16.665 1.00 72.75 79 PHE A CA 1
ATOM 615 C C . PHE A 1 79 ? 16.333 8.770 -17.052 1.00 72.75 79 PHE A C 1
ATOM 617 O O . PHE A 1 79 ? 16.461 9.355 -18.121 1.00 72.75 79 PHE A O 1
ATOM 624 N N . ALA A 1 80 ? 17.371 8.562 -16.239 1.00 76.31 80 ALA A N 1
ATOM 625 C CA . ALA A 1 80 ? 18.722 9.047 -16.517 1.00 76.31 80 ALA A CA 1
ATOM 626 C C . ALA A 1 80 ? 19.349 8.390 -17.760 1.00 76.31 80 ALA A C 1
ATOM 628 O O . ALA A 1 80 ? 20.041 9.059 -18.521 1.00 76.31 80 ALA A O 1
ATOM 629 N N . THR A 1 81 ? 19.095 7.097 -17.991 1.00 68.50 81 THR A N 1
ATOM 630 C CA . THR A 1 81 ? 19.631 6.367 -19.155 1.00 68.50 81 THR A CA 1
ATOM 631 C C . THR A 1 81 ? 18.838 6.630 -20.437 1.00 68.50 81 THR A C 1
ATOM 633 O O . THR A 1 81 ? 19.423 6.662 -21.514 1.00 68.50 81 THR A O 1
ATOM 636 N N . THR A 1 82 ? 17.530 6.886 -20.342 1.00 62.62 82 THR A N 1
ATOM 637 C CA . THR A 1 82 ? 16.667 7.204 -21.498 1.00 62.62 82 THR A CA 1
ATOM 638 C C . THR A 1 82 ? 16.689 8.680 -21.893 1.00 62.62 82 THR A C 1
ATOM 640 O O . THR A 1 82 ? 16.484 8.983 -23.066 1.00 62.62 82 THR A O 1
ATOM 643 N N . ALA A 1 83 ? 17.005 9.602 -20.975 1.00 59.66 83 ALA A N 1
ATOM 644 C CA . ALA A 1 83 ? 17.125 11.034 -21.275 1.00 59.66 83 ALA A CA 1
ATOM 645 C C . ALA A 1 83 ? 18.248 11.359 -22.284 1.00 59.66 83 ALA A C 1
ATOM 647 O O . ALA A 1 83 ? 18.223 12.422 -22.903 1.00 59.66 83 ALA A O 1
ATOM 648 N N . GLY A 1 84 ? 19.212 10.448 -22.474 1.00 55.47 84 GLY A N 1
ATOM 649 C CA . GLY A 1 84 ? 20.286 10.569 -23.465 1.00 55.47 84 GLY A CA 1
ATOM 650 C C . GLY A 1 84 ? 20.069 9.791 -24.771 1.00 55.47 84 GLY A C 1
ATOM 651 O O . GLY A 1 84 ? 20.812 10.010 -25.730 1.00 55.47 84 GLY A O 1
ATOM 652 N N . GLU A 1 85 ? 19.078 8.894 -24.858 1.00 54.81 85 GLU A N 1
ATOM 653 C CA . GLU A 1 85 ? 18.898 8.039 -26.038 1.00 54.81 85 GLU A CA 1
ATOM 654 C C . GLU A 1 85 ? 17.927 8.646 -27.061 1.00 54.81 85 GLU A C 1
ATOM 656 O O . GLU A 1 85 ? 16.718 8.765 -26.853 1.00 54.81 85 GLU A O 1
ATOM 661 N N . ARG A 1 86 ? 18.461 8.986 -28.242 1.00 50.28 86 ARG A N 1
ATOM 662 C CA . ARG A 1 86 ? 17.665 9.322 -29.427 1.00 50.28 86 ARG A CA 1
ATOM 663 C C . ARG A 1 86 ? 16.846 8.102 -29.853 1.00 50.28 86 ARG A C 1
ATOM 665 O O . ARG A 1 86 ? 17.380 7.195 -30.481 1.00 50.28 86 ARG A O 1
ATOM 672 N N . LYS A 1 87 ? 15.554 8.120 -29.508 1.00 48.12 87 LYS A N 1
ATOM 673 C CA . LYS A 1 87 ? 14.412 7.365 -30.063 1.00 48.12 87 LYS A CA 1
ATOM 674 C C . LYS A 1 87 ? 14.789 6.415 -31.220 1.00 48.12 87 LYS A C 1
ATO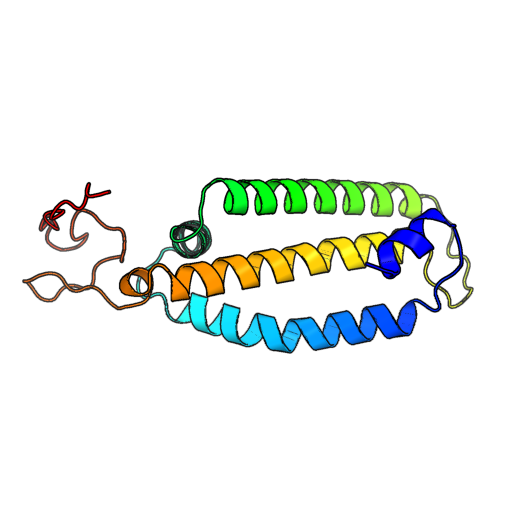M 676 O O . LYS A 1 87 ? 14.604 6.754 -32.388 1.00 48.12 87 LYS A O 1
ATOM 681 N N . ARG A 1 88 ? 15.303 5.217 -30.916 1.00 48.00 88 ARG A N 1
ATOM 682 C CA . ARG A 1 88 ? 15.496 4.168 -31.927 1.00 48.00 88 ARG A CA 1
ATOM 683 C C . ARG A 1 88 ? 14.180 3.404 -32.052 1.00 48.00 88 ARG A C 1
ATOM 685 O O . ARG A 1 88 ? 13.801 2.647 -31.167 1.00 48.00 88 ARG A O 1
ATOM 692 N N . SER A 1 89 ? 13.439 3.701 -33.118 1.00 48.56 89 SER A N 1
ATOM 693 C CA . SER A 1 89 ? 12.122 3.140 -33.431 1.00 48.56 89 SER A CA 1
ATOM 694 C C . SER A 1 89 ? 12.226 1.709 -33.967 1.00 48.56 89 SER A C 1
ATOM 696 O O . SER A 1 89 ? 11.945 1.435 -35.132 1.00 48.56 89 SER A O 1
ATOM 698 N N . THR A 1 90 ? 12.635 0.784 -33.117 1.00 45.28 90 THR A N 1
ATOM 699 C CA . THR A 1 90 ? 12.312 -0.635 -33.278 1.00 45.28 90 THR A CA 1
ATOM 700 C C . THR A 1 90 ? 11.263 -0.924 -32.218 1.00 45.28 90 THR A C 1
ATOM 702 O O . THR A 1 90 ? 11.460 -0.534 -31.074 1.00 45.28 90 THR A O 1
ATOM 705 N N . GLY A 1 91 ? 10.119 -1.503 -32.585 1.00 51.41 91 GLY A N 1
ATOM 706 C CA . GLY A 1 91 ? 8.926 -1.657 -31.731 1.00 51.41 91 GLY A CA 1
ATOM 707 C C . GLY A 1 91 ? 9.091 -2.496 -30.452 1.00 51.41 91 GLY A C 1
ATOM 708 O O . GLY A 1 91 ? 8.089 -2.858 -29.843 1.00 51.41 91 GLY A O 1
ATOM 709 N N . ASP A 1 92 ? 10.326 -2.772 -30.035 1.00 55.59 92 ASP A N 1
ATOM 710 C CA . ASP A 1 92 ? 10.701 -3.513 -28.843 1.00 55.59 92 ASP A CA 1
ATOM 711 C C . ASP A 1 92 ? 11.238 -2.548 -27.778 1.00 55.59 92 ASP A C 1
ATOM 713 O O . ASP A 1 92 ? 12.209 -1.818 -27.986 1.00 55.59 92 ASP A O 1
ATOM 717 N N . ALA A 1 93 ? 10.583 -2.526 -26.616 1.00 56.88 93 ALA A N 1
ATOM 718 C CA . ALA A 1 93 ? 11.000 -1.696 -25.495 1.00 56.88 93 ALA A CA 1
ATOM 719 C C . ALA A 1 93 ? 12.384 -2.142 -24.969 1.00 56.88 93 ALA A C 1
ATOM 721 O O . ALA A 1 93 ? 12.605 -3.347 -24.806 1.00 56.88 93 ALA A O 1
ATOM 722 N N . PRO A 1 94 ? 13.297 -1.207 -24.634 1.00 61.66 94 PRO A N 1
ATOM 723 C CA . PRO A 1 94 ? 14.587 -1.543 -24.043 1.00 61.66 94 PRO A CA 1
ATOM 724 C C . PRO A 1 94 ? 14.414 -2.422 -22.789 1.00 61.66 94 PRO A C 1
ATOM 726 O O . PRO A 1 94 ? 13.526 -2.145 -21.972 1.00 61.66 94 PRO A O 1
ATOM 729 N N . PRO A 1 95 ? 15.265 -3.444 -22.567 1.00 63.16 95 PRO A N 1
ATOM 730 C CA . PRO A 1 95 ? 15.152 -4.340 -21.411 1.00 63.16 95 PRO A CA 1
ATOM 731 C C . PRO A 1 95 ? 15.132 -3.614 -20.054 1.00 63.16 95 PRO A C 1
ATOM 733 O O . PRO A 1 95 ? 14.489 -4.072 -19.107 1.00 63.16 95 PRO A O 1
ATOM 736 N N . SER A 1 96 ? 15.793 -2.455 -19.962 1.00 63.88 96 SER A N 1
ATOM 737 C CA . SER A 1 96 ? 15.780 -1.572 -18.788 1.00 63.88 96 SER A CA 1
ATOM 738 C C . SER A 1 96 ? 14.390 -0.997 -18.496 1.00 63.88 96 SER A C 1
ATOM 740 O O . SER A 1 96 ? 13.966 -0.988 -17.341 1.00 63.88 96 SER A O 1
ATOM 742 N N . VAL A 1 97 ? 13.646 -0.592 -19.529 1.00 64.38 97 VAL A N 1
ATOM 743 C CA . VAL A 1 97 ? 12.284 -0.051 -19.416 1.00 64.38 97 VAL A CA 1
ATOM 744 C C . VAL A 1 97 ? 11.324 -1.140 -18.942 1.00 64.38 97 VAL A C 1
ATOM 746 O O . VAL A 1 97 ? 10.604 -0.941 -17.966 1.00 64.38 97 VAL A O 1
ATOM 749 N N . VAL A 1 98 ? 11.372 -2.327 -19.551 1.00 66.25 98 VAL A N 1
ATOM 750 C CA . VAL A 1 98 ? 10.548 -3.485 -19.149 1.00 66.25 98 VAL A CA 1
ATOM 751 C C . VAL A 1 98 ? 10.793 -3.859 -17.682 1.00 66.25 98 VAL A C 1
ATOM 753 O O . VAL A 1 98 ? 9.850 -4.097 -16.921 1.00 66.25 98 VAL A O 1
ATOM 756 N N . ARG A 1 99 ? 12.060 -3.857 -17.254 1.00 65.81 99 ARG A N 1
ATOM 757 C CA . ARG A 1 99 ? 12.447 -4.124 -15.864 1.00 65.81 99 ARG A CA 1
ATOM 758 C C . ARG A 1 99 ? 11.994 -3.016 -14.905 1.00 65.81 99 ARG A C 1
ATOM 760 O O . ARG A 1 99 ? 11.561 -3.327 -13.795 1.00 65.81 99 ARG A O 1
ATOM 767 N N . GLY A 1 100 ? 12.059 -1.750 -15.318 1.00 66.81 100 GLY A N 1
ATOM 768 C CA . GLY A 1 100 ? 11.547 -0.606 -14.556 1.00 66.81 100 GLY A CA 1
ATOM 769 C C . GLY A 1 100 ? 10.038 -0.696 -14.318 1.00 66.81 100 GLY A C 1
ATOM 770 O O . GLY A 1 100 ? 9.586 -0.625 -13.173 1.00 66.81 100 GLY A O 1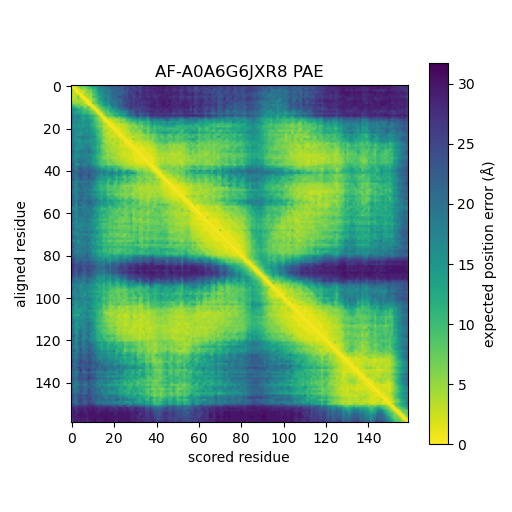
ATOM 771 N N . PHE A 1 101 ? 9.269 -0.967 -15.375 1.00 69.50 101 PHE A N 1
ATOM 772 C CA . PHE A 1 101 ? 7.821 -1.173 -15.282 1.00 69.50 101 PHE A CA 1
ATOM 773 C C . PHE A 1 101 ? 7.467 -2.370 -14.392 1.00 69.50 101 PHE A C 1
ATOM 775 O O . PHE A 1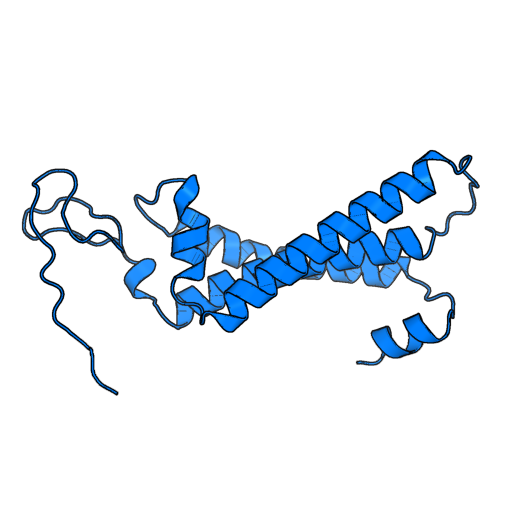 101 ? 6.610 -2.250 -13.520 1.00 69.50 101 PHE A O 1
ATOM 782 N N . SER A 1 102 ? 8.161 -3.505 -14.530 1.00 70.06 102 SER A N 1
ATOM 783 C CA . SER A 1 102 ? 7.935 -4.675 -13.667 1.00 70.06 102 SER A CA 1
ATOM 784 C C . SER A 1 102 ? 8.192 -4.388 -12.181 1.00 70.06 102 SER A C 1
ATOM 786 O O . SER A 1 102 ? 7.482 -4.922 -11.328 1.00 70.06 102 SER A O 1
ATOM 788 N N . GLY A 1 103 ? 9.190 -3.560 -11.856 1.00 69.19 103 GLY A N 1
ATOM 789 C CA . GLY A 1 103 ? 9.494 -3.174 -10.475 1.00 69.19 103 GLY A CA 1
ATOM 790 C C . GLY A 1 103 ? 8.417 -2.283 -9.854 1.00 69.19 103 GLY A C 1
ATOM 791 O O . GLY A 1 103 ? 8.062 -2.472 -8.693 1.00 69.19 103 GLY A O 1
ATOM 792 N N . HIS A 1 104 ? 7.847 -1.365 -10.639 1.00 76.44 104 HIS A N 1
ATOM 793 C CA . HIS A 1 104 ? 6.730 -0.526 -10.203 1.00 76.44 104 HIS A CA 1
ATOM 794 C C . HIS A 1 104 ? 5.507 -1.373 -9.841 1.00 76.44 104 HIS A C 1
ATOM 796 O O . HIS A 1 104 ? 4.962 -1.228 -8.750 1.00 76.44 104 HIS A O 1
ATOM 802 N N . TRP A 1 105 ? 5.134 -2.330 -10.696 1.00 78.31 105 TRP A N 1
ATOM 803 C CA . TRP A 1 105 ? 4.003 -3.220 -10.432 1.00 78.31 105 TRP A CA 1
ATOM 804 C C . TRP A 1 105 ? 4.182 -4.058 -9.166 1.00 78.31 105 TRP A C 1
ATOM 806 O O . TRP A 1 105 ? 3.232 -4.229 -8.404 1.00 78.31 105 TRP A O 1
ATOM 816 N N . MET A 1 106 ? 5.404 -4.520 -8.893 1.00 77.62 106 MET A N 1
ATOM 817 C CA . MET A 1 106 ? 5.715 -5.268 -7.674 1.00 77.62 106 MET A CA 1
ATOM 818 C C . MET A 1 106 ? 5.382 -4.477 -6.397 1.00 77.62 106 MET A C 1
ATOM 820 O O . MET A 1 106 ? 4.951 -5.081 -5.416 1.00 77.62 106 MET A O 1
ATOM 824 N N . ILE A 1 107 ? 5.501 -3.143 -6.410 1.00 81.25 107 ILE A N 1
ATOM 825 C CA . ILE A 1 107 ? 5.100 -2.298 -5.273 1.00 81.25 107 ILE A CA 1
ATOM 826 C C . ILE A 1 107 ? 3.598 -2.355 -5.051 1.00 81.25 107 ILE A C 1
ATOM 828 O O . ILE A 1 107 ? 3.165 -2.514 -3.915 1.00 81.25 107 ILE A O 1
ATOM 832 N N . PHE A 1 108 ? 2.793 -2.242 -6.104 1.00 82.25 108 PHE A N 1
ATOM 833 C CA . PHE A 1 108 ? 1.340 -2.297 -5.957 1.00 82.25 108 PHE A CA 1
ATOM 834 C C . PHE A 1 108 ? 0.875 -3.669 -5.479 1.00 82.25 108 PHE A C 1
ATOM 836 O O . PHE A 1 108 ? 0.015 -3.741 -4.605 1.00 82.25 108 PHE A O 1
ATOM 843 N N . TYR A 1 109 ? 1.473 -4.752 -5.985 1.00 82.06 109 TYR A N 1
ATOM 844 C CA . TYR A 1 109 ? 1.200 -6.094 -5.469 1.00 82.06 109 TYR A CA 1
ATOM 845 C C . TYR A 1 109 ? 1.604 -6.223 -3.997 1.00 82.06 109 TYR A C 1
ATOM 847 O O . TYR A 1 109 ? 0.836 -6.762 -3.202 1.00 82.06 109 TYR A O 1
ATOM 855 N N . ALA A 1 110 ? 2.766 -5.690 -3.606 1.00 82.69 110 ALA A N 1
ATOM 856 C CA . ALA A 1 110 ? 3.204 -5.686 -2.213 1.00 82.69 110 ALA A CA 1
ATOM 857 C C . ALA A 1 110 ? 2.268 -4.855 -1.318 1.00 82.69 110 ALA A C 1
ATOM 859 O O . ALA A 1 110 ? 1.899 -5.316 -0.239 1.00 82.69 110 ALA A O 1
ATOM 860 N N . ALA A 1 111 ? 1.838 -3.673 -1.769 1.00 83.69 111 ALA A N 1
ATOM 861 C CA . ALA A 1 111 ? 0.869 -2.828 -1.075 1.00 83.69 111 ALA A CA 1
ATOM 862 C C . ALA A 1 111 ? -0.463 -3.560 -0.887 1.00 83.69 111 ALA A C 1
ATOM 864 O O . ALA A 1 111 ? -0.957 -3.653 0.234 1.00 83.69 111 ALA A O 1
ATOM 865 N N . ALA A 1 112 ? -0.999 -4.136 -1.962 1.00 85.44 112 ALA A N 1
ATOM 866 C CA . ALA A 1 112 ? -2.249 -4.877 -1.940 1.00 85.44 112 ALA A CA 1
ATOM 867 C C . ALA A 1 112 ? -2.193 -6.088 -1.007 1.00 85.44 112 ALA A C 1
ATOM 869 O O . ALA A 1 112 ? -3.090 -6.278 -0.183 1.00 85.44 112 ALA A O 1
ATOM 870 N N . PHE A 1 113 ? -1.113 -6.868 -1.089 1.00 84.44 113 PHE A N 1
ATOM 871 C CA . PHE A 1 113 ? -0.874 -7.989 -0.189 1.00 84.44 113 PHE A CA 1
ATOM 872 C C . PHE A 1 113 ? -0.810 -7.521 1.266 1.00 84.44 113 PHE A C 1
ATOM 874 O O . PHE A 1 113 ? -1.464 -8.110 2.120 1.00 84.44 113 PHE A O 1
ATOM 881 N N . CYS A 1 114 ? -0.098 -6.427 1.551 1.00 83.94 114 CYS A N 1
ATOM 882 C CA . CYS A 1 114 ? -0.027 -5.869 2.898 1.00 83.94 114 CYS A CA 1
ATOM 883 C C . CYS A 1 114 ? -1.389 -5.427 3.429 1.00 83.94 114 CYS A C 1
ATOM 885 O O . CYS A 1 114 ? -1.753 -5.789 4.546 1.00 83.94 114 CYS A O 1
ATOM 887 N N . THR A 1 115 ? -2.167 -4.698 2.639 1.00 83.38 115 THR A N 1
ATOM 888 C CA . THR A 1 115 ? -3.499 -4.248 3.049 1.00 83.38 115 THR A CA 1
ATOM 889 C C . THR A 1 115 ? -4.444 -5.426 3.295 1.00 83.38 115 THR A C 1
ATOM 891 O O . THR A 1 115 ? -5.108 -5.479 4.330 1.00 83.38 115 THR A O 1
ATOM 894 N N . LEU A 1 116 ? -4.487 -6.404 2.386 1.00 83.56 116 LEU A N 1
ATOM 895 C CA . LEU A 1 116 ? -5.367 -7.569 2.524 1.00 83.56 116 LEU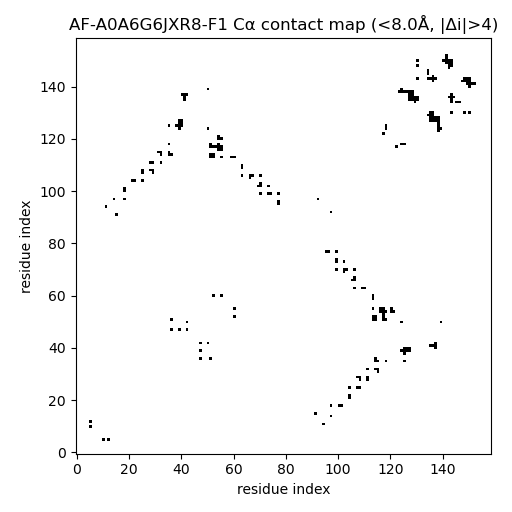 A CA 1
ATOM 896 C C . LEU A 1 116 ? -4.938 -8.472 3.685 1.00 83.56 116 LEU A C 1
ATOM 898 O O . LEU A 1 116 ? -5.783 -8.912 4.461 1.00 83.56 116 LEU A O 1
ATOM 902 N N . TYR A 1 117 ? -3.635 -8.690 3.859 1.00 84.69 117 TYR A N 1
ATOM 903 C CA . TYR A 1 117 ? -3.099 -9.444 4.989 1.00 84.69 117 TYR A CA 1
ATOM 904 C C . TYR A 1 117 ? -3.441 -8.778 6.327 1.00 84.69 117 TYR A C 1
ATOM 906 O O . TYR A 1 117 ? -3.908 -9.439 7.253 1.00 84.69 117 TYR A O 1
ATOM 914 N N . SER A 1 118 ? -3.279 -7.455 6.411 1.00 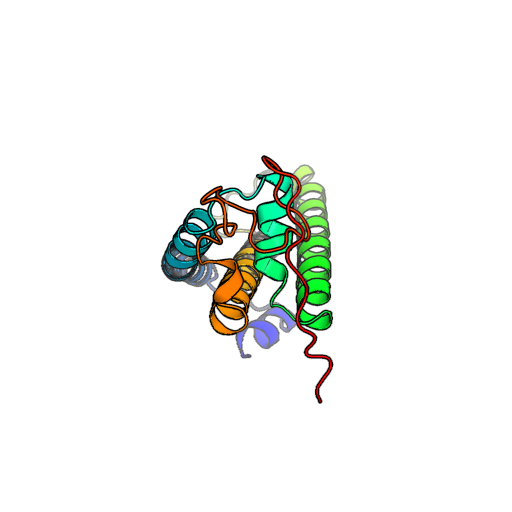83.50 118 SER A N 1
ATOM 915 C CA . SER A 1 118 ? -3.666 -6.666 7.583 1.00 83.50 118 SER A CA 1
ATOM 916 C C . SER A 1 118 ? -5.160 -6.788 7.882 1.00 83.50 118 SER A C 1
ATOM 918 O O . SER A 1 118 ? -5.535 -6.958 9.037 1.00 83.50 118 SER A O 1
ATOM 920 N N . ARG A 1 119 ? -6.020 -6.794 6.855 1.00 81.44 119 ARG A N 1
ATOM 921 C CA . ARG A 1 119 ? -7.466 -7.014 7.020 1.00 81.44 119 ARG A CA 1
ATOM 922 C C . ARG A 1 119 ? -7.798 -8.386 7.596 1.00 81.44 119 ARG A C 1
ATOM 924 O O . ARG A 1 119 ? -8.666 -8.476 8.458 1.00 81.44 119 ARG A O 1
ATOM 931 N N . VAL A 1 120 ? -7.116 -9.435 7.142 1.00 84.06 120 VAL A N 1
ATOM 932 C CA . VAL A 1 120 ? -7.321 -10.799 7.654 1.00 84.06 120 VAL A CA 1
ATOM 933 C C . VAL A 1 120 ? -6.821 -10.929 9.094 1.00 84.06 120 VAL A C 1
ATOM 935 O O . VAL A 1 120 ? -7.468 -11.577 9.911 1.00 84.06 120 VAL A O 1
ATOM 938 N N . ARG A 1 121 ? -5.690 -10.296 9.426 1.00 84.19 121 ARG A N 1
ATOM 939 C CA . ARG A 1 121 ? -5.049 -10.429 10.742 1.00 84.19 121 ARG A CA 1
ATOM 940 C C . ARG A 1 121 ? -5.609 -9.482 11.807 1.00 84.19 121 ARG A C 1
ATOM 942 O O . ARG A 1 121 ? -5.577 -9.810 12.987 1.00 84.19 121 ARG A O 1
ATOM 949 N N . ALA A 1 122 ? -6.113 -8.320 11.409 1.00 79.44 122 ALA A N 1
ATOM 950 C CA . ALA A 1 122 ? -6.635 -7.288 12.299 1.00 79.44 122 ALA A CA 1
ATOM 951 C C . ALA A 1 122 ? -7.979 -6.741 11.776 1.00 79.44 122 ALA A C 1
ATOM 953 O O . ALA A 1 122 ? -8.083 -5.560 11.433 1.00 79.44 122 ALA A O 1
ATOM 954 N N . PRO A 1 123 ? -9.037 -7.576 11.722 1.00 77.31 123 PRO A N 1
ATOM 955 C CA . PRO A 1 123 ? -10.334 -7.168 11.177 1.00 77.31 123 PRO A CA 1
ATOM 956 C C . PRO A 1 123 ? -10.978 -6.025 11.973 1.00 77.31 123 PRO A C 1
ATOM 958 O O . PRO A 1 123 ? -11.686 -5.205 11.397 1.00 77.31 123 PRO A O 1
ATOM 961 N N . HIS A 1 124 ? -10.671 -5.911 13.271 1.00 74.56 124 HIS A N 1
ATOM 962 C CA . HIS A 1 124 ? -11.147 -4.833 14.145 1.00 74.56 124 HIS A CA 1
ATOM 963 C C . HIS A 1 124 ? -10.728 -3.429 13.673 1.00 74.56 124 HIS A C 1
ATOM 965 O O . HIS A 1 124 ? -11.390 -2.456 14.016 1.00 74.56 124 HIS A O 1
ATOM 971 N N . LEU A 1 125 ? -9.670 -3.310 12.859 1.00 74.69 125 LEU A N 1
ATOM 972 C CA . LEU A 1 125 ? -9.239 -2.033 12.281 1.00 74.69 125 LEU A CA 1
ATOM 973 C C . LEU A 1 125 ? -10.140 -1.543 11.136 1.00 74.69 125 LEU A C 1
ATOM 975 O O . LEU A 1 125 ? -10.045 -0.386 10.738 1.00 74.69 125 LEU A O 1
ATOM 979 N N . TYR A 1 126 ? -10.989 -2.418 10.595 1.00 72.25 126 TYR A N 1
ATOM 980 C CA . TYR A 1 126 ? -11.863 -2.146 9.450 1.00 72.25 126 TYR A CA 1
ATOM 981 C C . TYR A 1 126 ? -13.342 -2.059 9.847 1.00 72.25 126 TYR A C 1
ATOM 983 O O . TYR A 1 126 ? -14.196 -1.858 8.988 1.00 72.25 126 TYR A O 1
ATOM 991 N N . VAL A 1 127 ? -13.652 -2.232 11.133 1.00 76.38 127 VAL A N 1
ATOM 992 C CA . VAL A 1 127 ? -15.006 -2.105 11.677 1.00 76.38 127 VAL A CA 1
ATOM 993 C C . VAL A 1 127 ? -15.144 -0.727 12.310 1.00 76.38 127 VAL A C 1
ATOM 995 O O . VAL A 1 127 ? -14.239 -0.256 12.998 1.00 76.38 127 VAL A O 1
ATOM 998 N N . GLU A 1 128 ? -16.280 -0.069 12.078 1.00 76.94 128 GLU A N 1
ATOM 999 C CA . GLU A 1 128 ? -16.583 1.208 12.716 1.00 76.94 128 GLU A CA 1
ATOM 1000 C C . GLU A 1 128 ? -16.638 1.028 14.238 1.00 76.94 128 GLU A C 1
ATOM 1002 O O . GLU A 1 128 ? -17.506 0.335 14.772 1.00 76.94 128 GLU A O 1
ATOM 1007 N N . ARG A 1 129 ? -15.694 1.652 14.946 1.00 77.88 129 ARG A N 1
ATOM 1008 C CA . ARG A 1 129 ? -15.686 1.667 16.406 1.00 77.88 129 ARG A CA 1
ATOM 1009 C C . ARG A 1 129 ? -16.551 2.823 16.892 1.00 77.88 129 ARG A C 1
ATOM 1011 O O . ARG A 1 129 ? -16.410 3.947 16.413 1.00 77.88 129 ARG A O 1
ATOM 1018 N N . ARG A 1 130 ? -17.414 2.565 17.874 1.00 83.75 130 ARG A N 1
ATOM 1019 C CA . ARG A 1 130 ? -18.210 3.600 18.547 1.00 83.75 130 ARG A CA 1
ATOM 1020 C C . ARG A 1 130 ? -17.829 3.690 20.016 1.00 83.75 130 ARG A C 1
ATOM 1022 O O . ARG A 1 130 ? -17.507 2.679 20.639 1.00 83.75 130 ARG A O 1
ATOM 1029 N N . CYS A 1 131 ? -17.824 4.900 20.561 1.00 85.50 131 CYS A N 1
ATOM 1030 C CA . CYS A 1 131 ? -17.679 5.104 21.994 1.00 85.50 131 CYS A CA 1
ATOM 1031 C C . CYS A 1 131 ? -18.982 4.734 22.725 1.00 85.50 131 CYS A C 1
ATOM 1033 O O . CYS A 1 131 ? -20.033 4.653 22.085 1.00 85.50 131 CYS A O 1
ATOM 1035 N N . PRO A 1 132 ? -18.953 4.537 24.056 1.00 83.19 132 PRO A N 1
ATOM 1036 C CA . PRO A 1 132 ? -20.158 4.222 24.833 1.00 83.19 132 PRO A CA 1
ATOM 1037 C C . PRO A 1 132 ? -21.246 5.299 24.732 1.00 83.19 132 PRO A C 1
ATOM 1039 O O . PRO A 1 132 ? -22.421 5.012 24.914 1.00 83.19 132 PRO A O 1
ATOM 1042 N N . LEU A 1 133 ? -20.846 6.533 24.409 1.00 84.12 133 LEU A N 1
ATOM 1043 C CA . LEU A 1 133 ? -21.733 7.675 24.179 1.00 84.12 133 LEU A CA 1
ATOM 1044 C C . LEU A 1 133 ? -22.229 7.771 22.722 1.00 84.12 133 LEU A C 1
ATOM 1046 O O . LEU A 1 133 ? -22.929 8.714 22.377 1.00 84.12 133 LEU A O 1
ATOM 1050 N N . GLY A 1 134 ? -21.878 6.813 21.857 1.00 84.81 134 GLY A N 1
ATOM 1051 C CA . GLY A 1 134 ? -22.377 6.708 20.482 1.00 84.81 134 GLY A CA 1
ATOM 1052 C C . GLY A 1 134 ? -21.544 7.415 19.408 1.00 84.81 134 GLY A C 1
ATOM 1053 O O . GLY A 1 134 ? -21.841 7.254 18.227 1.00 84.81 134 GLY A O 1
ATOM 1054 N N . HIS A 1 135 ? -20.483 8.144 19.768 1.00 86.25 135 HIS A N 1
ATOM 1055 C CA . HIS A 1 135 ? -19.610 8.810 18.794 1.00 86.25 135 HIS A CA 1
ATOM 1056 C C . HIS A 1 135 ? -18.741 7.812 18.027 1.00 86.25 135 HIS A C 1
ATOM 1058 O O . HIS A 1 135 ? -18.211 6.860 18.602 1.00 86.25 135 HIS A O 1
ATOM 1064 N N . THR A 1 136 ? -18.534 8.062 16.739 1.00 81.75 136 THR A N 1
ATOM 1065 C CA . THR A 1 136 ? -17.596 7.306 15.904 1.00 81.75 136 THR A CA 1
ATOM 1066 C C . THR A 1 136 ? -16.160 7.603 16.320 1.00 81.75 136 THR A C 1
ATOM 1068 O O . THR A 1 136 ? -15.775 8.759 16.487 1.00 81.75 136 THR A O 1
ATOM 1071 N N . ALA A 1 137 ? -15.353 6.562 16.490 1.00 78.81 137 ALA A N 1
ATOM 1072 C CA . ALA A 1 137 ? -13.959 6.680 16.886 1.00 78.81 137 ALA A CA 1
ATOM 1073 C C . ALA A 1 137 ? -13.044 5.985 15.885 1.00 78.81 137 ALA A C 1
ATOM 1075 O O . ALA A 1 137 ? -13.378 4.929 15.344 1.00 78.81 137 ALA A O 1
ATOM 1076 N N . ALA A 1 138 ? -11.865 6.573 15.666 1.00 73.56 138 ALA A N 1
ATOM 1077 C CA . ALA A 1 138 ? -10.881 5.957 14.794 1.00 73.56 138 ALA A CA 1
ATOM 1078 C C . ALA A 1 138 ? -10.458 4.587 15.366 1.00 73.56 138 ALA A C 1
ATOM 1080 O O . ALA A 1 138 ? -10.324 4.448 16.589 1.00 73.56 138 ALA A O 1
ATOM 1081 N N . PRO A 1 139 ? -10.201 3.578 14.516 1.00 71.75 139 PRO A N 1
ATOM 1082 C CA . PRO A 1 139 ? -9.967 2.207 14.976 1.00 71.75 139 PRO A CA 1
ATOM 1083 C C . PRO A 1 139 ? -8.772 2.062 15.928 1.00 71.75 139 PRO A C 1
ATOM 1085 O O . PRO A 1 139 ? -8.770 1.203 16.805 1.00 71.75 139 PRO A O 1
ATOM 1088 N N . THR A 1 140 ? -7.773 2.937 15.791 1.00 74.62 140 THR A N 1
ATOM 1089 C CA . THR A 1 140 ? -6.559 2.969 16.620 1.00 74.62 140 THR A CA 1
ATOM 1090 C C . THR A 1 140 ? -6.568 4.076 17.680 1.00 74.62 140 THR A C 1
ATOM 1092 O O . THR A 1 140 ? -5.538 4.318 18.312 1.00 74.62 140 THR A O 1
ATOM 1095 N N . ALA A 1 141 ? -7.675 4.806 17.857 1.00 75.56 141 ALA A N 1
ATOM 1096 C CA . ALA A 1 141 ? -7.737 5.896 18.825 1.00 75.56 141 ALA A CA 1
ATOM 1097 C C . ALA A 1 141 ? -7.767 5.361 20.264 1.00 75.56 141 ALA A C 1
ATOM 1099 O O . ALA A 1 141 ? -8.549 4.466 20.593 1.00 75.56 141 ALA A O 1
ATOM 1100 N N . ARG A 1 142 ? -6.928 5.947 21.128 1.00 82.19 142 ARG A N 1
ATOM 1101 C CA . ARG A 1 142 ? -6.954 5.709 22.582 1.00 82.19 142 ARG A CA 1
ATOM 1102 C C . ARG A 1 142 ? -8.041 6.521 23.283 1.00 82.19 142 ARG A C 1
ATOM 1104 O O . ARG A 1 142 ? -8.533 6.106 24.318 1.00 82.19 142 ARG A O 1
ATOM 1111 N N . PHE A 1 143 ? -8.449 7.641 22.698 1.00 86.19 143 PHE A N 1
ATOM 1112 C CA . PHE A 1 143 ? -9.487 8.527 23.215 1.00 86.19 143 PHE A CA 1
ATOM 1113 C C . PHE A 1 143 ? -10.467 8.898 22.102 1.00 86.19 143 PHE A C 1
ATOM 1115 O O . PHE A 1 143 ? -10.094 8.975 20.930 1.00 86.19 143 PHE A O 1
ATOM 1122 N N . CYS A 1 144 ? -11.731 9.119 22.448 1.00 86.44 144 CYS A N 1
ATOM 1123 C CA . CYS A 1 144 ? -12.707 9.668 21.513 1.00 86.44 144 CYS A CA 1
ATOM 1124 C C . CYS A 1 144 ? -12.380 11.143 21.229 1.00 86.44 144 CYS A C 1
ATOM 1126 O O . CYS A 1 144 ? -12.235 11.924 22.166 1.00 86.44 144 CYS A O 1
ATOM 1128 N N . SER A 1 145 ? -12.287 11.532 19.954 1.00 83.25 145 SER A N 1
ATOM 1129 C CA . SER A 1 145 ? -11.999 12.918 19.550 1.00 83.25 145 SER A CA 1
ATOM 1130 C C . SER A 1 145 ? -13.115 13.902 19.902 1.00 83.25 145 SER A C 1
ATOM 1132 O O . SER A 1 145 ? -12.840 15.085 20.045 1.00 83.25 145 SER A O 1
ATOM 1134 N N . GLU A 1 146 ? -14.348 13.411 20.049 1.00 87.06 146 GLU A N 1
ATOM 1135 C CA . GLU A 1 146 ? -15.530 14.236 20.326 1.00 87.06 146 GLU A CA 1
ATOM 1136 C C . GLU A 1 146 ? -15.769 14.423 21.830 1.00 87.06 146 GLU A C 1
ATOM 1138 O O . GLU A 1 146 ? -15.953 15.537 22.305 1.00 87.06 146 GLU A O 1
ATOM 1143 N N . CYS A 1 147 ? -15.762 13.334 22.610 1.00 89.06 147 CYS A N 1
ATOM 1144 C CA . CYS A 1 147 ? -16.111 13.381 24.038 1.00 89.06 147 CYS A CA 1
ATOM 1145 C C . CYS A 1 147 ? -14.942 13.149 24.998 1.00 89.06 147 CYS A C 1
ATOM 1147 O O . CYS A 1 147 ? -15.148 13.163 26.209 1.00 89.06 147 CYS A O 1
ATOM 1149 N N . GLY A 1 148 ? -13.739 12.866 24.496 1.00 85.69 148 GLY A N 1
ATOM 1150 C CA . GLY A 1 148 ? -12.567 12.601 25.335 1.00 85.69 148 GLY A CA 1
ATOM 1151 C C . GLY A 1 148 ? -12.608 11.276 26.105 1.00 85.69 148 GLY A C 1
ATOM 1152 O O . GLY A 1 148 ? -11.704 11.013 26.889 1.00 85.69 148 GLY A O 1
ATOM 1153 N N . HIS A 1 149 ? -13.620 10.424 25.892 1.00 86.50 149 HIS A N 1
ATOM 1154 C CA . HIS A 1 149 ? -13.712 9.131 26.569 1.00 86.50 149 HIS A CA 1
ATOM 1155 C C . HIS A 1 149 ? -12.519 8.238 26.208 1.00 86.50 149 HIS A C 1
ATOM 1157 O O . HIS A 1 149 ? -12.264 7.996 25.024 1.00 86.50 149 HIS A O 1
ATOM 1163 N N . GLU A 1 150 ? -11.810 7.738 27.220 1.00 86.62 150 GLU A N 1
ATOM 1164 C CA . GLU A 1 150 ? -10.688 6.829 27.029 1.00 86.62 150 GLU A CA 1
ATOM 1165 C C . GLU A 1 150 ? -11.190 5.421 26.720 1.00 86.62 150 GLU A C 1
ATOM 1167 O O . GLU A 1 150 ? -11.942 4.797 27.468 1.00 86.62 150 GLU A O 1
ATOM 1172 N N . PHE A 1 151 ? -10.729 4.899 25.596 1.00 78.75 151 PHE A N 1
ATOM 1173 C CA . PHE A 1 151 ? -10.898 3.512 25.238 1.00 78.75 151 PHE A CA 1
ATOM 1174 C C . PHE A 1 151 ? -9.914 2.682 26.056 1.00 78.75 151 PHE A C 1
ATOM 1176 O O . PHE A 1 151 ? -8.819 2.401 25.572 1.00 78.75 151 PHE A O 1
ATOM 1183 N N . SER A 1 152 ? -10.307 2.318 27.283 1.00 63.12 152 SER A N 1
ATOM 1184 C CA . SER A 1 152 ? -9.557 1.398 28.146 1.00 63.12 152 SER A CA 1
ATOM 1185 C C . SER A 1 152 ? -9.007 0.245 27.303 1.00 63.12 152 SER A C 1
ATOM 1187 O O . SER A 1 152 ? -9.762 -0.554 26.736 1.00 63.12 152 SER A O 1
ATOM 1189 N N . MET A 1 153 ? -7.683 0.223 27.133 1.00 54.19 153 MET A N 1
ATOM 1190 C CA . MET A 1 153 ? -6.996 -0.886 26.495 1.00 54.19 153 MET A CA 1
ATOM 1191 C C . MET A 1 153 ? -7.032 -2.039 27.487 1.00 54.19 153 MET A C 1
ATOM 1193 O O . MET A 1 153 ? -6.161 -2.159 28.343 1.00 54.19 153 MET A O 1
ATOM 1197 N N . ALA A 1 154 ? -8.059 -2.881 27.385 1.00 42.75 154 ALA A N 1
ATOM 1198 C CA . ALA A 1 154 ? -7.970 -4.223 27.928 1.00 42.75 154 ALA A CA 1
ATOM 1199 C C . ALA A 1 154 ? -6.763 -4.894 27.253 1.00 42.75 154 ALA A C 1
ATOM 1201 O O . ALA A 1 154 ? -6.766 -5.142 26.047 1.00 42.75 154 ALA A O 1
ATOM 1202 N N . HIS A 1 155 ? -5.701 -5.063 28.038 1.00 42.19 155 HIS A N 1
ATOM 1203 C CA . HIS A 1 155 ? -4.478 -5.772 27.700 1.00 42.19 155 HIS A CA 1
ATOM 1204 C C . HIS A 1 155 ? -4.765 -7.105 26.997 1.00 42.19 155 HIS A C 1
ATOM 1206 O O . HIS A 1 155 ? -5.537 -7.924 27.487 1.00 42.19 155 HIS A O 1
ATOM 1212 N N . SER A 1 156 ? -4.030 -7.350 25.919 1.00 39.72 156 SER A N 1
ATOM 1213 C CA . SER A 1 156 ? -3.427 -8.657 25.650 1.00 39.72 156 SER A CA 1
ATOM 1214 C C . SER A 1 156 ? -2.019 -8.385 25.098 1.00 39.72 156 SER A C 1
ATOM 1216 O O . SER A 1 156 ? -1.790 -8.360 23.893 1.00 39.72 156 SER A O 1
ATOM 1218 N N . GLU A 1 157 ? -1.110 -7.894 25.940 1.00 41.06 157 GLU A N 1
ATOM 1219 C CA . GLU A 1 157 ? -0.022 -8.749 26.432 1.00 41.06 157 GLU A CA 1
ATOM 1220 C C . GLU A 1 157 ? -0.522 -10.143 26.829 1.00 41.06 157 GLU A C 1
ATOM 1222 O O . GLU A 1 157 ? -1.256 -10.299 27.800 1.00 41.06 157 GLU A O 1
ATOM 1227 N N . GLY A 1 158 ? -0.165 -11.143 26.029 1.00 42.62 158 GLY A N 1
ATOM 1228 C CA . GLY A 1 158 ? -0.536 -12.535 26.246 1.00 42.62 158 GLY A CA 1
ATOM 1229 C C . GLY A 1 158 ? -0.075 -13.403 25.080 1.00 42.62 158 GLY A C 1
ATOM 1230 O O . GLY A 1 158 ? -0.860 -13.628 24.166 1.00 42.62 158 GLY A O 1
ATOM 1231 N N . GLU A 1 159 ? 1.191 -13.829 25.179 1.00 33.56 159 GLU A N 1
ATOM 1232 C CA . GLU A 1 159 ? 1.914 -14.880 24.421 1.00 33.56 159 GLU A CA 1
ATOM 1233 C C . GLU A 1 159 ? 2.362 -14.615 22.970 1.00 33.56 159 GLU A C 1
ATOM 1235 O O . GLU A 1 159 ? 1.536 -14.461 22.043 1.00 33.56 159 GLU A O 1
#

Mean predicted aligned error: 13.11 Å